Protein AF-A0A820TCE6-F1 (afdb_monomer)

Foldseek 3Di:
DVVVPPPPPPPCVLVVLLVVLLCLCLDDDVVCNLVSLLVNLVSDQADEPVSLVSLVVQLVVCVVVVPCVSSNLSSLNSCVSHVVRYDPPDPVVVVVVVVVVVVVVVVDPSNDDD

Nearest PDB structures (foldseek):
  7pgu-assembly1_N  TM=9.407E-01  e=6.232E-08  Homo sapiens
  7pgq-assembly1_N  TM=9.381E-01  e=1.320E-07  Homo sapiens
  7r04-assembly1_B  TM=9.410E-01  e=4.068E-07  Homo sapiens
  7mp5-assembly1_B  TM=9.292E-01  e=1.473E-06  Homo sapiens
  7mp6-assembly1_A  TM=9.292E-01  e=1.473E-06  Homo sapiens

Structure (mmCIF, N/CA/C/O backbone):
data_AF-A0A820TCE6-F1
#
_entry.id   AF-A0A820TCE6-F1
#
loop_
_atom_site.group_PDB
_atom_site.id
_atom_site.type_symbol
_atom_site.label_atom_id
_atom_site.label_alt_id
_atom_site.label_comp_id
_atom_site.label_asym_id
_atom_site.label_entity_id
_atom_site.label_seq_id
_atom_site.pdbx_PDB_ins_code
_atom_site.Cartn_x
_atom_site.Cartn_y
_atom_site.Cartn_z
_atom_site.occupancy
_atom_site.B_iso_or_equiv
_atom_site.auth_seq_id
_atom_site.auth_comp_id
_atom_site.auth_asym_id
_atom_site.auth_atom_id
_atom_site.pdbx_PDB_model_num
ATOM 1 N N . MET A 1 1 ? 13.079 8.660 -15.365 1.00 52.25 1 MET A N 1
ATOM 2 C CA . MET A 1 1 ? 14.132 7.976 -14.588 1.00 52.25 1 MET A CA 1
ATOM 3 C C . MET A 1 1 ? 14.619 6.743 -15.344 1.00 52.25 1 MET A C 1
ATOM 5 O O . MET A 1 1 ? 15.782 6.735 -15.698 1.00 52.25 1 MET A O 1
ATOM 9 N N . GLU A 1 2 ? 13.740 5.807 -15.740 1.00 54.62 2 GLU A N 1
ATOM 10 C CA . GLU A 1 2 ? 14.101 4.674 -16.632 1.00 54.62 2 GLU A CA 1
ATOM 11 C C . GLU A 1 2 ? 14.694 5.125 -17.986 1.00 54.62 2 GLU A C 1
ATOM 13 O O . GLU A 1 2 ? 15.703 4.592 -18.425 1.00 54.62 2 GLU A O 1
ATOM 18 N N . ALA A 1 3 ? 14.158 6.187 -18.603 1.00 58.97 3 ALA A N 1
ATOM 19 C CA . ALA A 1 3 ? 14.658 6.701 -19.887 1.00 58.97 3 ALA A CA 1
ATOM 20 C C . ALA A 1 3 ? 16.101 7.255 -19.859 1.00 58.97 3 ALA A C 1
ATOM 22 O O . ALA A 1 3 ? 16.688 7.458 -20.915 1.00 58.97 3 ALA A O 1
ATOM 23 N N . CYS A 1 4 ? 16.671 7.512 -18.676 1.00 61.03 4 CYS A N 1
ATOM 24 C CA . CYS A 1 4 ? 18.017 8.077 -18.531 1.00 61.03 4 CYS A CA 1
ATOM 25 C C . CYS A 1 4 ? 19.102 7.002 -18.355 1.00 61.03 4 CYS A C 1
ATOM 27 O O . CYS A 1 4 ? 20.248 7.354 -18.101 1.00 61.03 4 CYS A O 1
ATOM 29 N N . MET A 1 5 ? 18.741 5.713 -18.387 1.00 66.69 5 MET A N 1
ATOM 30 C CA . MET A 1 5 ? 19.611 4.625 -17.910 1.00 66.69 5 MET A CA 1
ATOM 31 C C . MET A 1 5 ? 19.753 3.472 -18.911 1.00 66.69 5 MET A C 1
ATOM 33 O O . MET A 1 5 ? 20.354 2.456 -18.582 1.00 66.69 5 MET A O 1
ATOM 37 N N . ASN A 1 6 ? 19.268 3.653 -20.146 1.00 63.09 6 ASN A N 1
ATOM 38 C CA . ASN A 1 6 ? 19.427 2.685 -21.241 1.00 63.09 6 ASN A CA 1
ATOM 39 C C . ASN A 1 6 ? 20.899 2.443 -21.628 1.00 63.09 6 ASN A C 1
ATOM 41 O O . ASN A 1 6 ? 21.201 1.442 -22.269 1.00 63.09 6 ASN A O 1
ATOM 45 N N . ASP A 1 7 ? 21.801 3.343 -21.230 1.00 72.00 7 ASP A N 1
ATOM 46 C CA . ASP A 1 7 ? 23.226 3.292 -21.570 1.00 72.00 7 ASP A CA 1
ATOM 47 C C . ASP A 1 7 ? 24.060 2.452 -20.582 1.00 72.00 7 ASP A C 1
ATOM 49 O O . ASP A 1 7 ? 25.264 2.285 -20.776 1.00 72.00 7 ASP A O 1
ATOM 53 N N . ILE A 1 8 ? 23.447 1.927 -19.512 1.00 74.94 8 ILE A N 1
ATOM 54 C CA . ILE A 1 8 ? 24.126 1.105 -18.502 1.00 74.94 8 ILE A CA 1
ATOM 55 C C . ILE A 1 8 ? 23.774 -0.372 -18.754 1.00 74.94 8 ILE A C 1
ATOM 57 O O . ILE A 1 8 ? 22.621 -0.752 -18.542 1.00 74.94 8 ILE A O 1
ATOM 61 N N . PRO A 1 9 ? 24.725 -1.223 -19.184 1.00 76.75 9 PRO A N 1
ATOM 62 C CA . PRO A 1 9 ? 24.477 -2.659 -19.299 1.00 76.75 9 PRO A CA 1
ATOM 63 C C . PRO A 1 9 ? 24.171 -3.265 -17.916 1.00 76.75 9 PRO A C 1
ATOM 65 O O . PRO A 1 9 ? 24.758 -2.851 -16.918 1.00 76.75 9 PRO A O 1
ATOM 68 N N . ASP A 1 10 ? 23.240 -4.225 -17.860 1.00 76.19 10 ASP A N 1
ATOM 69 C CA . ASP A 1 10 ? 22.828 -4.951 -16.641 1.00 76.19 10 ASP A CA 1
ATOM 70 C C . ASP A 1 10 ? 22.299 -4.055 -15.491 1.00 76.19 10 ASP A C 1
ATOM 72 O O . ASP A 1 10 ? 22.578 -4.257 -14.306 1.00 76.19 10 ASP A O 1
ATOM 76 N N . CYS A 1 11 ? 21.522 -3.023 -15.837 1.00 79.06 11 CYS A N 1
ATOM 77 C CA . CYS A 1 11 ? 21.005 -2.016 -14.906 1.00 79.06 11 CYS A CA 1
ATOM 78 C C . CYS A 1 11 ? 19.858 -2.535 -13.999 1.00 79.06 11 CYS A C 1
ATOM 80 O O . CYS A 1 11 ? 18.688 -2.229 -14.213 1.00 79.06 11 CYS A O 1
ATOM 82 N N . GLU A 1 12 ? 20.189 -3.267 -12.931 1.00 85.38 12 GLU A N 1
ATOM 83 C CA . GLU A 1 12 ? 19.214 -3.889 -12.001 1.00 85.38 12 GLU A CA 1
ATOM 84 C C . GLU A 1 12 ? 18.826 -3.020 -10.781 1.00 85.38 12 GLU A C 1
ATOM 86 O O . GLU A 1 12 ? 18.088 -3.455 -9.892 1.00 85.38 12 GLU A O 1
ATOM 91 N N . TRP A 1 13 ? 19.315 -1.778 -10.695 1.00 86.31 13 TRP A N 1
ATOM 92 C CA . TRP A 1 13 ? 19.128 -0.917 -9.513 1.00 86.31 13 TRP A CA 1
ATOM 93 C C . TRP A 1 13 ? 17.651 -0.695 -9.152 1.00 86.31 13 TRP A C 1
ATOM 95 O O . TRP A 1 13 ? 17.325 -0.601 -7.971 1.00 86.31 13 TRP A O 1
ATOM 105 N N . LEU A 1 14 ? 16.751 -0.613 -10.143 1.00 86.44 14 LEU A N 1
ATOM 106 C CA . LEU A 1 14 ? 15.328 -0.382 -9.895 1.00 86.44 14 LEU A CA 1
ATOM 107 C C . LEU A 1 14 ? 14.695 -1.600 -9.223 1.00 86.44 14 LEU A C 1
ATOM 109 O O . LEU A 1 14 ? 13.949 -1.437 -8.260 1.00 86.44 14 LEU A O 1
ATOM 113 N N . ALA A 1 15 ? 15.031 -2.806 -9.687 1.00 88.81 15 ALA A N 1
ATOM 114 C CA . ALA A 1 15 ? 14.573 -4.051 -9.080 1.00 88.81 15 ALA A CA 1
ATOM 115 C C . ALA A 1 15 ? 15.113 -4.189 -7.648 1.00 88.81 15 ALA A C 1
ATOM 117 O O . ALA A 1 15 ? 14.362 -4.495 -6.719 1.00 88.81 15 ALA A O 1
ATOM 118 N N . GLN A 1 16 ? 16.395 -3.870 -7.438 1.00 92.31 16 GLN A N 1
ATOM 119 C CA . GLN A 1 16 ? 16.999 -3.843 -6.102 1.00 92.31 16 GLN A CA 1
ATOM 120 C C . GLN A 1 16 ? 16.321 -2.818 -5.185 1.00 92.31 16 GLN A C 1
ATOM 122 O O . GLN A 1 16 ? 16.046 -3.109 -4.019 1.00 92.31 16 GLN A 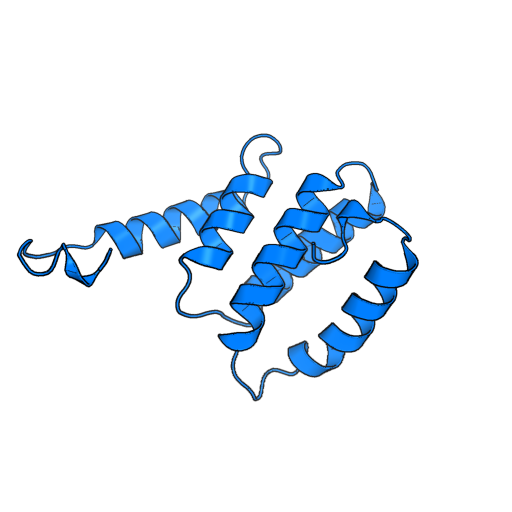O 1
ATOM 127 N N . TRP A 1 17 ? 16.019 -1.626 -5.700 1.00 93.06 17 TRP A N 1
ATOM 128 C CA . TRP A 1 17 ? 15.355 -0.580 -4.934 1.00 93.06 17 TRP A CA 1
ATOM 129 C C . TRP A 1 17 ? 13.908 -0.943 -4.595 1.00 93.06 17 TRP A C 1
ATOM 131 O O . TRP A 1 17 ? 13.487 -0.734 -3.458 1.00 93.06 17 TRP A O 1
ATOM 141 N N . GLN A 1 18 ? 13.172 -1.545 -5.533 1.00 93.69 18 GLN A N 1
ATOM 142 C CA . GLN A 1 18 ? 11.830 -2.085 -5.300 1.00 93.69 18 GLN A CA 1
ATOM 143 C C . GLN A 1 18 ? 11.835 -3.135 -4.187 1.00 93.69 18 GLN A C 1
ATOM 145 O O . GLN A 1 18 ? 11.035 -3.036 -3.254 1.00 93.69 18 GLN A O 1
ATOM 150 N N . GLU A 1 19 ? 12.760 -4.096 -4.235 1.00 94.56 19 GLU A N 1
ATOM 151 C CA . GLU A 1 19 ? 12.879 -5.136 -3.209 1.00 94.56 19 GLU A CA 1
ATOM 152 C C . GLU A 1 19 ? 13.251 -4.547 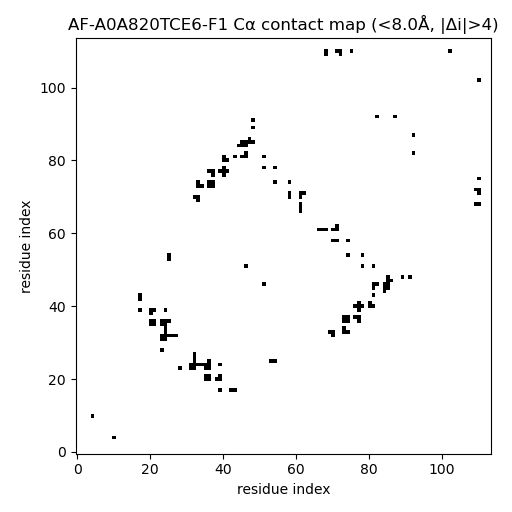-1.840 1.00 94.56 19 GLU A C 1
ATOM 154 O O . GLU A 1 19 ? 12.652 -4.904 -0.823 1.00 94.56 19 GLU A O 1
ATOM 159 N N . LEU A 1 20 ? 14.188 -3.595 -1.789 1.00 95.56 20 LEU A N 1
ATOM 160 C CA . LEU A 1 20 ? 14.541 -2.901 -0.548 1.00 95.56 20 LEU A CA 1
ATOM 161 C C . LEU A 1 20 ? 13.356 -2.110 0.018 1.00 95.56 20 LEU A C 1
ATOM 163 O O . LEU A 1 20 ? 13.044 -2.245 1.203 1.00 95.56 20 LEU A O 1
ATOM 167 N N . ALA A 1 21 ? 12.667 -1.322 -0.811 1.00 96.62 21 ALA A N 1
ATOM 168 C CA . ALA A 1 21 ? 11.498 -0.549 -0.396 1.00 96.62 21 ALA A CA 1
ATOM 169 C C . ALA A 1 21 ? 10.396 -1.465 0.150 1.00 96.62 21 ALA A C 1
ATOM 171 O O . ALA A 1 21 ? 9.852 -1.201 1.222 1.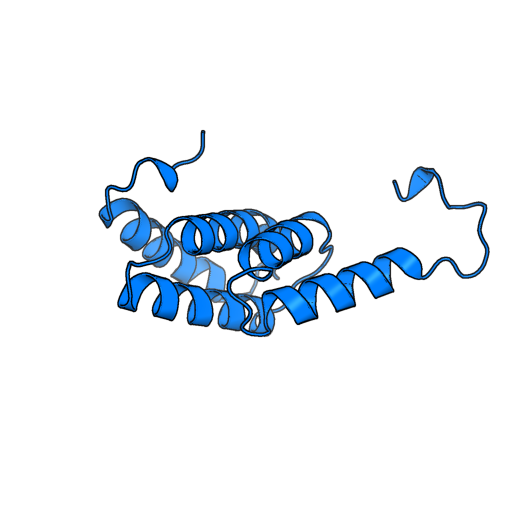00 96.62 21 ALA A O 1
ATOM 172 N N . LYS A 1 22 ? 10.132 -2.587 -0.529 1.00 96.38 22 LYS A N 1
ATOM 173 C CA . LYS A 1 22 ? 9.176 -3.608 -0.089 1.00 96.38 22 LYS A CA 1
ATOM 174 C C . LYS A 1 22 ? 9.555 -4.210 1.265 1.00 96.38 22 LYS A C 1
ATOM 176 O O . LYS A 1 22 ? 8.705 -4.309 2.151 1.00 96.38 22 LYS A O 1
ATOM 181 N N . ARG A 1 23 ? 10.827 -4.574 1.462 1.00 95.94 23 ARG A N 1
ATOM 182 C CA . ARG A 1 23 ? 11.319 -5.101 2.748 1.00 95.94 23 ARG A CA 1
ATOM 183 C C . ARG A 1 23 ? 11.109 -4.109 3.885 1.00 95.94 23 ARG A C 1
ATOM 185 O O . ARG A 1 23 ? 10.539 -4.484 4.905 1.00 95.94 23 ARG A O 1
ATOM 192 N N . PHE A 1 24 ? 11.504 -2.850 3.703 1.00 96.69 24 PHE A N 1
ATOM 193 C CA . PHE A 1 24 ? 11.319 -1.821 4.731 1.00 96.69 24 PHE A CA 1
ATOM 194 C C . PHE A 1 24 ? 9.850 -1.439 4.949 1.00 96.69 24 PHE A C 1
ATOM 196 O O . PHE A 1 24 ? 9.487 -1.058 6.058 1.00 96.69 24 PHE A O 1
ATOM 203 N N . ALA A 1 25 ? 8.995 -1.562 3.932 1.00 97.12 25 ALA A N 1
ATOM 204 C CA . ALA A 1 25 ? 7.562 -1.322 4.068 1.00 97.12 25 ALA A CA 1
ATOM 205 C C . ALA A 1 25 ? 6.875 -2.398 4.930 1.00 97.12 25 ALA A C 1
ATOM 207 O O . ALA A 1 25 ? 5.972 -2.095 5.713 1.00 97.12 25 ALA A O 1
ATOM 208 N N . PHE A 1 26 ? 7.293 -3.661 4.801 1.00 95.81 26 PHE A N 1
ATOM 209 C CA . PHE A 1 26 ? 6.638 -4.796 5.468 1.00 95.81 26 PHE A CA 1
ATOM 210 C C . PHE A 1 26 ? 7.340 -5.276 6.739 1.00 95.81 26 PHE A C 1
ATOM 212 O O . PHE A 1 26 ? 6.759 -6.049 7.503 1.00 95.81 26 PHE A O 1
ATOM 219 N N . GLN A 1 27 ? 8.555 -4.802 7.001 1.00 93.50 27 GLN A N 1
ATOM 220 C CA . GLN A 1 27 ? 9.229 -4.989 8.275 1.00 93.50 27 GLN A CA 1
ATOM 221 C C . GLN A 1 27 ? 8.857 -3.857 9.234 1.00 93.50 27 GLN A C 1
ATOM 223 O O . GLN A 1 27 ? 8.958 -2.680 8.897 1.00 93.50 27 GLN A O 1
ATOM 228 N N . PHE A 1 28 ? 8.456 -4.214 10.454 1.00 89.88 28 PHE A N 1
ATOM 229 C CA . PHE A 1 28 ? 8.147 -3.224 11.479 1.00 89.88 28 PHE A CA 1
ATOM 230 C C . PHE A 1 28 ? 9.390 -2.393 11.819 1.00 89.88 28 PHE A C 1
ATOM 232 O O . PHE A 1 28 ? 10.381 -2.914 12.335 1.00 89.88 28 PHE A O 1
ATOM 239 N N . ASN A 1 29 ? 9.320 -1.100 11.520 1.00 92.56 29 ASN A N 1
ATOM 240 C CA . ASN A 1 29 ? 10.316 -0.103 11.888 1.00 92.56 29 ASN A CA 1
ATOM 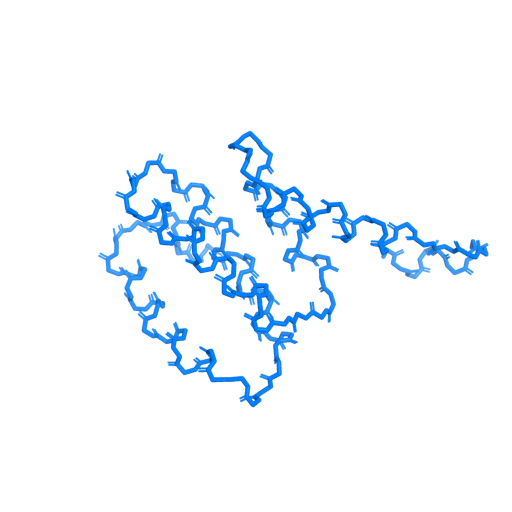241 C C . ASN A 1 29 ? 9.641 1.278 11.860 1.00 92.56 29 ASN A C 1
ATOM 243 O O . ASN A 1 29 ? 9.619 1.900 10.800 1.00 92.56 29 ASN A O 1
ATOM 247 N N . PRO A 1 30 ? 9.104 1.777 12.987 1.00 90.00 30 PRO A N 1
ATOM 248 C CA . PRO A 1 30 ? 8.318 3.016 13.019 1.00 90.00 30 PRO A CA 1
ATOM 249 C C . PRO A 1 30 ? 9.012 4.226 12.379 1.00 90.00 30 PRO A C 1
ATOM 251 O O . PRO A 1 30 ? 8.361 5.068 11.774 1.00 90.00 30 PRO A O 1
ATOM 254 N N . ALA A 1 31 ? 10.346 4.294 12.443 1.00 91.62 31 ALA A N 1
ATOM 255 C CA . ALA A 1 31 ? 11.106 5.411 11.887 1.00 91.62 31 ALA A CA 1
ATOM 256 C C . ALA A 1 31 ? 11.183 5.404 10.347 1.00 91.62 31 ALA A C 1
ATOM 258 O O . ALA A 1 31 ? 11.292 6.464 9.728 1.00 91.62 31 ALA A O 1
ATOM 259 N N . LEU A 1 32 ? 11.170 4.222 9.720 1.00 93.88 32 LEU A N 1
ATOM 260 C CA . LEU A 1 32 ? 11.378 4.068 8.272 1.00 93.88 32 LEU A CA 1
ATOM 261 C C . LEU A 1 32 ? 10.142 3.568 7.526 1.00 93.88 32 LEU A C 1
ATOM 263 O O . LEU A 1 32 ? 9.991 3.855 6.339 1.00 93.88 32 LEU A O 1
ATOM 267 N N . GLN A 1 33 ? 9.270 2.829 8.203 1.00 95.31 33 GLN A N 1
ATOM 268 C CA . GLN A 1 33 ? 8.180 2.082 7.593 1.00 95.31 33 GLN A CA 1
ATOM 269 C C . GLN A 1 33 ? 7.186 2.974 6.829 1.00 95.31 33 GLN A C 1
ATOM 271 O O . GLN A 1 33 ? 6.952 2.663 5.660 1.00 95.31 33 GLN A O 1
ATOM 276 N N . PRO A 1 34 ? 6.670 4.103 7.367 1.00 95.62 34 PRO A N 1
ATOM 277 C CA . PRO A 1 34 ? 5.760 4.971 6.609 1.00 95.62 34 PRO A CA 1
ATOM 278 C C . PRO A 1 34 ? 6.388 5.476 5.301 1.00 95.62 34 PRO A C 1
ATOM 280 O O . PRO A 1 34 ? 5.792 5.403 4.227 1.00 95.62 34 PRO A O 1
ATOM 283 N N . ARG A 1 35 ? 7.657 5.902 5.358 1.00 95.94 35 ARG A N 1
ATOM 284 C CA . ARG A 1 35 ? 8.397 6.392 4.184 1.00 95.94 35 ARG A CA 1
ATOM 285 C C . ARG A 1 35 ? 8.637 5.282 3.163 1.00 95.94 35 ARG A C 1
ATOM 287 O O . ARG A 1 35 ? 8.473 5.504 1.966 1.00 95.94 35 ARG A O 1
ATOM 294 N N . ALA A 1 36 ? 8.999 4.090 3.628 1.00 97.31 36 ALA A N 1
ATOM 295 C CA . ALA A 1 36 ? 9.207 2.934 2.767 1.00 97.31 36 ALA A CA 1
ATOM 296 C C . ALA A 1 36 ? 7.910 2.487 2.078 1.00 97.31 36 ALA A C 1
ATOM 298 O O . ALA A 1 36 ? 7.943 2.161 0.894 1.00 97.31 36 ALA A O 1
ATOM 299 N N . ILE A 1 37 ? 6.772 2.538 2.778 1.00 97.75 37 ILE A N 1
ATOM 300 C CA . ILE A 1 37 ? 5.441 2.255 2.224 1.00 97.75 37 ILE A CA 1
ATOM 301 C C . ILE A 1 37 ? 5.105 3.224 1.080 1.00 97.75 37 ILE A C 1
ATOM 303 O O . ILE A 1 37 ? 4.689 2.776 0.007 1.00 97.75 37 ILE A O 1
ATOM 307 N N . ILE A 1 38 ? 5.335 4.530 1.268 1.00 97.06 38 ILE A N 1
ATOM 308 C CA . ILE A 1 38 ? 5.116 5.543 0.221 1.00 97.06 38 ILE A CA 1
ATOM 309 C C . ILE A 1 38 ? 6.002 5.256 -0.994 1.00 97.06 38 ILE A C 1
ATOM 311 O O . ILE A 1 38 ? 5.506 5.196 -2.121 1.00 97.06 38 ILE A O 1
ATOM 315 N N . VAL A 1 39 ? 7.306 5.047 -0.775 1.00 97.06 39 VAL A N 1
ATOM 316 C CA . VAL A 1 39 ? 8.257 4.750 -1.858 1.00 97.06 39 VAL A CA 1
ATOM 317 C C . VAL A 1 39 ? 7.828 3.496 -2.608 1.00 97.06 39 VAL A C 1
ATOM 319 O O . VAL A 1 39 ? 7.696 3.550 -3.828 1.00 97.06 39 VAL A O 1
ATOM 322 N N . TYR A 1 40 ? 7.538 2.407 -1.890 1.00 97.56 40 TYR A N 1
ATOM 323 C CA . TYR A 1 40 ? 7.073 1.147 -2.464 1.00 97.56 40 TYR A CA 1
ATOM 324 C C . TYR A 1 40 ? 5.840 1.350 -3.354 1.00 97.56 40 TYR A C 1
ATOM 326 O O . TYR A 1 40 ? 5.846 0.906 -4.501 1.00 97.56 40 TYR A O 1
ATOM 334 N N . GLY A 1 41 ? 4.827 2.087 -2.889 1.00 97.00 41 GLY A N 1
ATOM 335 C CA . GLY A 1 41 ? 3.636 2.395 -3.688 1.00 97.00 41 GLY A CA 1
ATOM 336 C C . GLY A 1 41 ? 3.936 3.216 -4.947 1.00 97.00 41 GLY A C 1
ATOM 337 O O . GLY A 1 41 ? 3.298 3.021 -5.977 1.00 97.00 41 GLY A O 1
ATOM 338 N N . CYS A 1 42 ? 4.916 4.121 -4.894 1.00 96.00 42 CYS A N 1
ATOM 339 C CA . CYS A 1 42 ? 5.308 4.965 -6.027 1.00 96.00 42 CYS A CA 1
ATOM 340 C C . CYS A 1 42 ? 6.121 4.232 -7.101 1.00 96.00 42 CYS A C 1
ATOM 342 O O . CYS A 1 42 ? 5.970 4.544 -8.282 1.00 96.00 42 CYS A O 1
ATOM 344 N N . ILE A 1 43 ? 7.008 3.315 -6.705 1.00 94.88 43 ILE A N 1
ATOM 345 C CA . ILE A 1 43 ? 7.951 2.668 -7.634 1.00 94.88 43 ILE A CA 1
ATOM 346 C C . ILE A 1 43 ? 7.500 1.282 -8.092 1.00 94.88 43 ILE A C 1
ATOM 348 O O . ILE A 1 43 ? 8.065 0.754 -9.051 1.00 94.88 43 ILE A O 1
ATOM 352 N N . SER A 1 44 ? 6.502 0.685 -7.435 1.00 95.38 44 SER A N 1
ATOM 353 C CA . SER A 1 44 ? 5.951 -0.611 -7.836 1.00 95.38 44 SER A CA 1
ATOM 354 C C . SER A 1 44 ? 5.304 -0.542 -9.216 1.00 95.38 44 SER A C 1
ATOM 356 O O . SER A 1 44 ? 4.599 0.408 -9.550 1.00 95.38 44 SER A O 1
ATOM 358 N N . LYS A 1 45 ? 5.537 -1.580 -10.021 1.00 93.38 45 LYS A N 1
ATOM 359 C CA . LYS A 1 45 ? 4.938 -1.748 -11.358 1.00 93.38 45 LYS A CA 1
ATOM 360 C C . LYS A 1 45 ? 3.932 -2.893 -11.416 1.00 93.38 45 LYS A C 1
ATOM 362 O O . LYS A 1 45 ? 3.125 -2.962 -12.334 1.00 93.38 45 LYS A O 1
ATOM 367 N N . THR A 1 46 ? 3.987 -3.789 -10.439 1.00 94.50 46 THR A N 1
ATOM 368 C CA . THR A 1 46 ? 3.077 -4.920 -10.284 1.00 94.50 46 THR A CA 1
ATOM 369 C C . THR A 1 46 ? 2.720 -5.065 -8.812 1.00 94.50 46 THR A C 1
ATOM 371 O O . THR A 1 46 ? 3.381 -4.504 -7.933 1.00 94.50 46 THR A O 1
ATOM 374 N N . THR A 1 47 ? 1.639 -5.783 -8.535 1.00 96.44 47 THR A N 1
ATOM 375 C CA . THR A 1 47 ? 1.246 -6.098 -7.168 1.00 96.44 47 THR A CA 1
ATOM 376 C C . THR A 1 47 ? 0.423 -7.378 -7.137 1.00 96.44 47 THR A C 1
ATOM 378 O O . THR A 1 47 ? -0.224 -7.757 -8.115 1.00 96.44 47 THR A O 1
ATOM 381 N N . SER A 1 48 ? 0.446 -8.044 -5.992 1.00 96.94 48 SER A N 1
ATOM 382 C CA . SER A 1 48 ? -0.286 -9.270 -5.708 1.00 96.94 48 SER A CA 1
ATOM 383 C C . SER A 1 48 ? -1.287 -9.078 -4.571 1.00 96.94 48 SER A C 1
ATOM 385 O O . SER A 1 48 ? -1.109 -8.250 -3.674 1.00 96.94 48 SER A O 1
ATOM 387 N N . ASP A 1 49 ? -2.306 -9.938 -4.535 1.00 97.62 49 ASP A N 1
ATOM 388 C CA . ASP A 1 49 ? -3.247 -10.024 -3.414 1.00 97.62 49 ASP A CA 1
ATOM 389 C C . ASP A 1 49 ? -2.537 -10.179 -2.057 1.00 97.62 49 ASP A C 1
ATOM 391 O O . 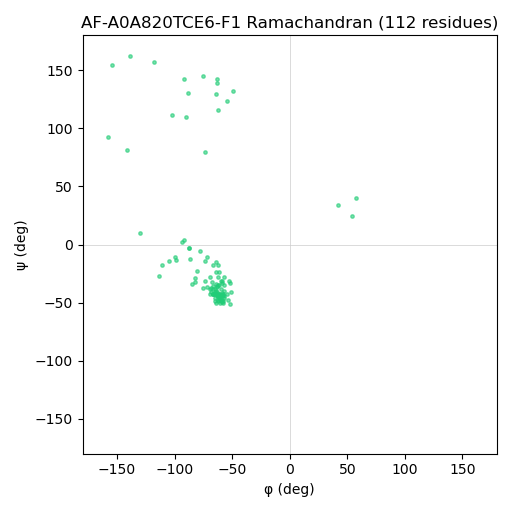ASP A 1 49 ? -3.038 -9.719 -1.031 1.00 97.62 49 ASP A O 1
ATOM 395 N N . GLY A 1 50 ? -1.385 -10.859 -2.033 1.00 97.56 50 GLY A N 1
ATOM 396 C CA . GLY A 1 50 ? -0.595 -11.071 -0.823 1.00 97.56 50 GLY A CA 1
ATOM 397 C C . GLY A 1 50 ? -0.045 -9.767 -0.251 1.00 97.56 50 GLY A C 1
ATOM 398 O O . GLY A 1 50 ? -0.182 -9.524 0.946 1.00 97.56 50 GLY A O 1
ATOM 399 N N . GLU A 1 51 ? 0.514 -8.910 -1.103 1.00 97.19 51 GLU A N 1
ATOM 400 C CA . GLU A 1 51 ? 1.082 -7.615 -0.703 1.00 97.19 51 GLU A CA 1
ATOM 401 C C . GLU A 1 51 ? -0.005 -6.662 -0.207 1.00 97.19 51 GLU A C 1
ATOM 403 O O . GLU A 1 51 ? 0.148 -6.057 0.856 1.00 97.19 51 GLU A O 1
ATOM 408 N N . ILE A 1 52 ? -1.151 -6.612 -0.897 1.00 97.75 52 ILE A N 1
ATOM 409 C CA . ILE A 1 52 ? -2.293 -5.814 -0.438 1.00 97.75 52 ILE A CA 1
ATOM 410 C C . ILE A 1 52 ? -2.792 -6.308 0.924 1.00 97.75 52 ILE A C 1
ATOM 412 O O . ILE A 1 52 ? -3.016 -5.508 1.829 1.00 97.75 52 ILE A O 1
ATOM 416 N N . LYS A 1 53 ? -2.904 -7.627 1.130 1.00 97.31 53 LYS A N 1
ATOM 417 C CA . LYS A 1 53 ? -3.298 -8.188 2.435 1.00 97.31 53 LYS A CA 1
ATOM 418 C C . LYS A 1 53 ? -2.307 -7.845 3.546 1.00 97.31 53 LYS A C 1
ATOM 420 O O . LYS A 1 53 ? -2.735 -7.660 4.683 1.00 97.31 53 LYS A O 1
ATOM 425 N N . VAL A 1 54 ? -1.007 -7.775 3.254 1.00 97.50 54 VAL A N 1
ATOM 426 C CA . VAL A 1 54 ? -0.005 -7.339 4.239 1.00 97.50 54 VAL A CA 1
ATOM 427 C C . VAL A 1 54 ? -0.233 -5.876 4.617 1.00 97.50 54 VAL A C 1
ATOM 429 O O . VAL A 1 54 ? -0.343 -5.594 5.808 1.00 97.50 54 VAL A O 1
ATOM 432 N N . LEU A 1 55 ? -0.404 -4.978 3.642 1.00 97.38 55 LEU A N 1
ATOM 433 C CA . LEU A 1 55 ? -0.721 -3.567 3.902 1.00 97.38 55 LEU A CA 1
ATOM 434 C C . LEU A 1 55 ? -2.002 -3.404 4.727 1.00 97.38 55 LEU A C 1
ATOM 436 O O . LEU A 1 55 ? -2.004 -2.673 5.713 1.00 97.38 55 LEU A O 1
ATOM 440 N N . LEU A 1 56 ? -3.063 -4.143 4.392 1.00 96.81 56 LEU A N 1
ATOM 441 C CA . LEU A 1 56 ? -4.319 -4.115 5.146 1.00 96.81 56 LEU A CA 1
ATOM 442 C C . LEU A 1 56 ? -4.152 -4.606 6.592 1.00 96.81 56 LEU A C 1
ATOM 444 O O . LEU A 1 56 ? -4.772 -4.056 7.496 1.00 96.81 56 LEU A O 1
ATOM 448 N N . ARG A 1 57 ? -3.295 -5.601 6.851 1.00 95.69 57 ARG A N 1
ATOM 449 C CA . ARG A 1 57 ? -2.987 -6.029 8.230 1.00 95.69 57 ARG A CA 1
ATOM 450 C C . ARG A 1 57 ? -2.232 -4.958 9.012 1.00 95.69 57 ARG A C 1
ATOM 452 O O . ARG A 1 57 ? -2.487 -4.805 10.203 1.00 95.69 57 ARG A O 1
ATOM 459 N N . ILE A 1 58 ? -1.303 -4.247 8.369 1.00 95.25 58 ILE A N 1
ATOM 460 C CA . ILE A 1 58 ? -0.593 -3.125 9.001 1.00 95.25 58 ILE A CA 1
ATOM 461 C C . ILE A 1 58 ? -1.593 -2.000 9.302 1.00 95.25 58 ILE A C 1
ATOM 463 O O . ILE A 1 58 ? -1.588 -1.480 10.414 1.00 95.25 58 ILE A O 1
ATOM 467 N N . LEU A 1 59 ? -2.504 -1.701 8.368 1.00 95.00 59 LEU A N 1
ATOM 468 C CA . LEU A 1 59 ? -3.562 -0.705 8.546 1.00 95.00 59 LEU A CA 1
ATOM 469 C C . LEU A 1 59 ? -4.459 -1.034 9.742 1.00 95.00 59 LEU A C 1
ATOM 471 O O . LEU A 1 59 ? -4.685 -0.168 10.576 1.00 95.00 59 LEU A O 1
ATOM 475 N N . VAL A 1 60 ? -4.929 -2.280 9.860 1.00 93.81 60 VAL A N 1
ATOM 476 C CA . VAL A 1 60 ? -5.753 -2.706 11.005 1.00 93.81 60 VAL A CA 1
ATOM 477 C C . VAL A 1 60 ? -5.019 -2.465 12.324 1.00 93.81 60 VAL A C 1
ATOM 479 O O . VAL A 1 60 ? -5.594 -1.865 13.223 1.00 93.81 60 VAL A O 1
ATOM 482 N N . LYS A 1 61 ? -3.736 -2.835 12.422 1.00 92.44 61 LYS A N 1
ATOM 483 C CA . LYS A 1 61 ? -2.940 -2.584 13.636 1.00 92.44 61 LYS A CA 1
ATOM 484 C C . LYS A 1 61 ? -2.770 -1.094 13.940 1.00 92.44 61 LYS A C 1
ATOM 486 O O . LYS A 1 61 ? -2.840 -0.704 15.100 1.00 92.44 61 LYS A O 1
ATOM 491 N N . ALA A 1 62 ? -2.544 -0.272 12.915 1.00 92.00 62 ALA A N 1
ATOM 492 C CA . ALA A 1 62 ? -2.417 1.176 13.076 1.00 92.00 62 ALA A CA 1
ATOM 493 C C . ALA A 1 62 ? -3.744 1.819 13.522 1.00 92.00 62 ALA A C 1
ATOM 495 O O . ALA A 1 62 ? -3.745 2.745 14.330 1.00 92.00 62 ALA A O 1
ATOM 496 N N . LEU A 1 63 ? -4.876 1.296 13.041 1.00 91.25 63 LEU A N 1
ATOM 497 C CA . LEU A 1 63 ? -6.215 1.720 13.454 1.00 91.25 63 LEU A CA 1
ATOM 498 C C . LEU A 1 63 ? -6.569 1.259 14.874 1.00 91.25 63 LEU A C 1
ATOM 500 O O . LEU A 1 63 ? -7.210 2.012 15.597 1.00 91.25 63 LEU A O 1
ATOM 504 N N . GLU A 1 64 ? -6.141 0.061 15.287 1.00 89.50 64 GLU A N 1
ATOM 505 C CA . GLU A 1 64 ? -6.343 -0.456 16.650 1.00 89.50 64 GLU A CA 1
ATOM 506 C C . GLU A 1 64 ? -5.638 0.403 17.703 1.00 89.50 64 GLU A C 1
ATOM 508 O O . GLU A 1 64 ? -6.213 0.676 18.757 1.00 89.50 64 GLU A O 1
ATOM 513 N N . SER A 1 65 ? -4.400 0.834 17.434 1.00 83.88 65 SER A N 1
A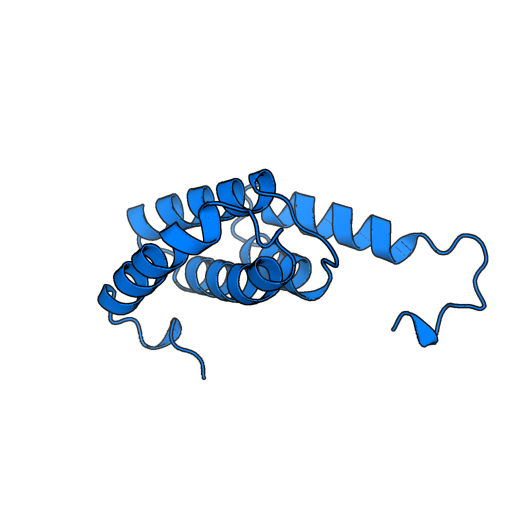TOM 514 C CA . SER A 1 65 ? -3.675 1.723 18.347 1.00 83.88 65 SER A CA 1
ATOM 515 C C . SER A 1 65 ? -4.085 3.187 18.201 1.00 83.88 65 SER A C 1
ATOM 517 O O . SER A 1 65 ? -3.866 3.965 19.128 1.00 83.88 65 SER A O 1
ATOM 519 N N . PHE A 1 66 ? -4.628 3.558 17.034 1.00 83.12 66 PHE A N 1
ATOM 520 C CA . PHE A 1 66 ? -4.967 4.922 16.614 1.00 83.12 66 PHE A CA 1
ATOM 521 C C . PHE A 1 66 ? -3.892 5.958 16.989 1.00 83.12 66 PHE A C 1
ATOM 523 O O . PHE A 1 66 ? -4.178 7.098 17.349 1.00 83.12 66 PHE A O 1
ATOM 530 N N . SER A 1 67 ? -2.631 5.528 16.957 1.00 79.69 67 SER A N 1
ATOM 531 C CA . SER A 1 67 ? -1.502 6.266 17.529 1.00 79.69 67 SER A CA 1
ATOM 532 C C . SER A 1 67 ? -0.627 6.936 16.475 1.00 79.69 67 SER A C 1
ATOM 534 O O . SER A 1 67 ? 0.220 7.750 16.822 1.00 79.69 67 SER A O 1
ATOM 536 N N . ASP A 1 68 ? -0.787 6.550 15.208 1.00 86.00 68 ASP A N 1
ATOM 537 C CA . ASP A 1 68 ? 0.122 6.903 14.119 1.00 86.00 68 ASP A CA 1
ATOM 538 C C . ASP A 1 68 ? -0.676 7.198 12.837 1.00 86.00 68 ASP A C 1
ATOM 540 O O . ASP A 1 68 ? -0.884 6.334 11.981 1.00 86.00 68 ASP A O 1
ATOM 544 N N . ILE A 1 69 ? -1.200 8.426 12.757 1.00 89.81 69 ILE A N 1
ATOM 545 C CA . ILE A 1 69 ? -1.983 8.911 11.608 1.00 89.81 69 ILE A CA 1
ATOM 546 C C . ILE A 1 69 ? -1.107 8.967 10.349 1.00 89.81 69 ILE A C 1
ATOM 548 O O . ILE A 1 69 ? -1.591 8.636 9.269 1.00 89.81 69 ILE A O 1
ATOM 552 N N . ASP A 1 70 ? 0.185 9.277 10.490 1.00 91.44 70 ASP A N 1
ATOM 553 C CA . ASP A 1 70 ? 1.144 9.317 9.380 1.00 91.44 70 ASP A CA 1
ATOM 554 C C . ASP A 1 70 ? 1.333 7.930 8.745 1.00 91.44 70 ASP A C 1
ATOM 556 O O . ASP A 1 70 ? 1.399 7.797 7.519 1.00 91.44 70 ASP A O 1
ATOM 560 N N . LEU A 1 71 ? 1.388 6.867 9.557 1.00 93.94 71 LEU A N 1
ATOM 561 C CA . LEU A 1 71 ? 1.426 5.494 9.053 1.00 93.94 71 LEU A CA 1
ATOM 562 C C . LEU A 1 71 ? 0.131 5.124 8.315 1.00 93.94 71 LEU A C 1
ATOM 564 O O . LEU A 1 71 ? 0.195 4.470 7.271 1.00 93.94 71 LEU A O 1
ATOM 568 N N . ILE A 1 72 ? -1.031 5.532 8.833 1.00 94.31 72 ILE A N 1
ATOM 569 C CA . ILE A 1 72 ? -2.327 5.290 8.179 1.00 94.31 72 ILE A CA 1
ATOM 570 C C . ILE A 1 72 ? -2.370 5.998 6.819 1.00 94.31 72 ILE A C 1
ATOM 572 O O . ILE A 1 72 ? -2.696 5.355 5.817 1.00 94.31 72 ILE A O 1
ATOM 576 N N . ASP A 1 73 ? -1.987 7.275 6.766 1.00 93.62 73 ASP A N 1
ATOM 577 C CA . ASP A 1 73 ? -1.935 8.061 5.531 1.00 93.62 73 ASP A CA 1
ATOM 578 C C . ASP A 1 73 ? -0.982 7.433 4.502 1.00 93.62 73 ASP A C 1
ATOM 580 O O . ASP A 1 73 ? -1.375 7.140 3.369 1.00 93.62 73 ASP A O 1
ATOM 584 N N . ALA A 1 74 ? 0.236 7.072 4.923 1.00 96.06 74 ALA A N 1
ATOM 585 C CA . ALA A 1 74 ? 1.205 6.390 4.069 1.00 96.06 74 ALA A CA 1
ATOM 586 C C . ALA A 1 74 ? 0.638 5.100 3.446 1.00 96.06 74 ALA A C 1
ATOM 588 O O . ALA A 1 74 ? 0.835 4.840 2.252 1.00 96.06 74 ALA A O 1
ATOM 589 N N . ILE A 1 75 ? -0.091 4.293 4.227 1.00 96.38 75 ILE A N 1
ATOM 590 C CA . ILE A 1 75 ? -0.728 3.065 3.732 1.00 96.38 75 ILE A CA 1
ATOM 591 C C . ILE A 1 75 ? -1.835 3.387 2.724 1.00 96.38 75 ILE A C 1
ATOM 593 O O . ILE A 1 75 ? -1.899 2.730 1.683 1.00 96.38 75 ILE A O 1
ATOM 597 N N . ILE A 1 76 ? -2.672 4.394 2.981 1.00 95.06 76 ILE A N 1
ATOM 598 C CA . ILE A 1 76 ? -3.736 4.818 2.055 1.00 95.06 76 ILE A CA 1
ATOM 599 C C . ILE A 1 76 ? -3.139 5.315 0.733 1.00 95.06 76 ILE A C 1
ATOM 601 O O . ILE A 1 76 ? -3.584 4.893 -0.342 1.00 95.06 76 ILE A O 1
ATOM 605 N N . MET A 1 77 ? -2.092 6.144 0.791 1.00 95.06 77 MET A N 1
ATOM 606 C CA . MET A 1 77 ? -1.368 6.610 -0.396 1.00 95.06 77 MET A CA 1
ATOM 607 C C . MET A 1 77 ? -0.787 5.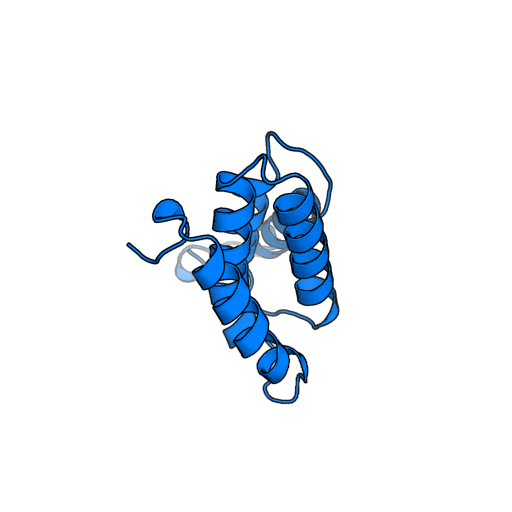439 -1.194 1.00 95.06 77 MET A C 1
ATOM 609 O O . MET A 1 77 ? -0.890 5.405 -2.423 1.00 95.06 77 MET A O 1
ATOM 613 N N . CYS A 1 78 ? -0.195 4.461 -0.507 1.00 97.44 78 CYS A N 1
ATOM 614 C CA . CYS A 1 78 ? 0.358 3.266 -1.133 1.00 97.44 78 CYS A CA 1
ATOM 615 C C . CYS A 1 78 ? -0.737 2.424 -1.803 1.00 97.44 78 CYS A C 1
ATOM 617 O O . CYS A 1 78 ? -0.641 2.123 -2.992 1.00 97.44 78 CYS A O 1
ATOM 619 N N . LEU A 1 79 ? -1.823 2.115 -1.088 1.00 97.06 79 LEU A N 1
ATOM 620 C CA . LEU A 1 79 ? -2.950 1.341 -1.617 1.00 97.06 79 LEU A CA 1
ATOM 621 C C . LEU A 1 79 ? -3.580 2.010 -2.843 1.00 97.06 79 LEU A C 1
ATOM 623 O O . LEU A 1 79 ? -3.845 1.328 -3.829 1.00 97.06 79 LEU A O 1
ATOM 627 N N . THR A 1 80 ? -3.749 3.333 -2.832 1.00 94.81 80 THR A N 1
ATOM 628 C CA . THR A 1 80 ? -4.302 4.085 -3.975 1.00 94.81 80 THR A CA 1
ATOM 629 C C . THR A 1 80 ? -3.463 3.907 -5.246 1.00 94.81 80 THR A C 1
ATOM 631 O O . THR A 1 80 ? -4.008 3.892 -6.349 1.00 94.81 80 THR A O 1
ATOM 634 N N . ARG A 1 81 ? -2.144 3.718 -5.110 1.00 96.44 81 ARG A N 1
ATOM 635 C CA . ARG A 1 81 ? -1.231 3.470 -6.240 1.00 96.44 81 ARG A CA 1
ATOM 636 C C . ARG A 1 81 ? -1.159 2.003 -6.647 1.00 96.44 81 ARG A C 1
ATOM 638 O O . ARG A 1 81 ? -1.015 1.716 -7.831 1.00 96.44 81 ARG A O 1
ATOM 645 N N . LEU A 1 82 ? -1.264 1.081 -5.690 1.00 97.38 82 LEU A N 1
ATOM 646 C CA . LEU A 1 82 ? -1.149 -0.355 -5.953 1.00 97.38 82 LEU A CA 1
ATOM 647 C C . LEU A 1 82 ? -2.447 -0.991 -6.455 1.00 97.38 82 LEU A C 1
ATOM 649 O O . LEU A 1 82 ? -2.388 -1.933 -7.240 1.00 97.38 82 LEU A O 1
ATOM 653 N N . LEU A 1 83 ? -3.615 -0.499 -6.032 1.00 96.44 83 LEU A N 1
ATOM 654 C CA . LEU A 1 83 ? -4.903 -1.055 -6.456 1.00 96.44 83 LEU A CA 1
ATOM 655 C C . LEU A 1 83 ? -5.096 -1.034 -7.984 1.00 96.44 83 LEU A C 1
ATOM 657 O O . LEU A 1 83 ? -5.510 -2.061 -8.513 1.00 96.44 83 LEU A O 1
ATOM 661 N N . PRO A 1 84 ? -4.739 0.033 -8.727 1.00 96.69 84 PRO A N 1
ATOM 662 C CA . PRO A 1 84 ? -4.764 0.011 -10.192 1.00 96.69 84 PRO A CA 1
ATOM 663 C C . PRO A 1 84 ? -3.834 -1.030 -10.838 1.00 96.69 84 PRO A C 1
ATOM 665 O O . PRO A 1 84 ? -4.070 -1.424 -11.977 1.00 96.69 84 PRO A O 1
ATOM 668 N N . LEU A 1 85 ? -2.779 -1.466 -10.137 1.00 96.94 85 LEU A N 1
ATOM 669 C CA . LEU A 1 85 ? -1.831 -2.489 -10.605 1.00 96.94 85 LEU A CA 1
ATOM 670 C C . LEU A 1 85 ? -2.293 -3.917 -10.278 1.00 96.94 85 LEU A C 1
ATOM 672 O O . LEU A 1 85 ? -1.704 -4.886 -10.757 1.00 96.94 85 LEU A O 1
ATOM 676 N N . LEU A 1 86 ? -3.307 -4.058 -9.423 1.00 97.50 86 LEU A N 1
ATOM 677 C CA . LEU A 1 86 ? -3.849 -5.344 -9.015 1.00 97.50 86 LEU A CA 1
ATOM 678 C C . LEU A 1 86 ? -4.709 -5.936 -10.136 1.00 97.50 86 LEU A C 1
ATOM 680 O O . LEU A 1 86 ? -5.443 -5.221 -10.816 1.00 97.50 86 LEU A O 1
ATOM 684 N N . SER A 1 87 ? -4.674 -7.263 -10.281 1.00 96.56 87 SER A N 1
ATOM 685 C CA . SER A 1 87 ? -5.521 -7.973 -11.247 1.00 96.56 87 SER A CA 1
ATOM 686 C C . SER A 1 87 ? -6.995 -7.534 -11.137 1.00 96.56 87 SER A C 1
ATOM 688 O O . SER A 1 87 ? -7.530 -7.520 -10.022 1.00 96.56 87 SER A O 1
ATOM 690 N N . PRO A 1 88 ? -7.680 -7.221 -12.256 1.00 94.75 88 PRO A N 1
ATOM 691 C CA . PRO A 1 88 ? -9.103 -6.864 -12.254 1.00 94.75 88 PRO A CA 1
ATOM 692 C C . PRO A 1 88 ? -10.008 -7.945 -11.646 1.00 94.75 88 PRO A C 1
ATOM 694 O O . PRO A 1 88 ? -11.036 -7.634 -11.051 1.00 94.75 88 PRO A O 1
ATOM 697 N N . GLU A 1 89 ? -9.591 -9.212 -11.727 1.00 96.44 89 GLU A N 1
ATOM 698 C CA . GLU A 1 89 ? -10.312 -10.364 -11.166 1.00 96.44 89 GLU A CA 1
ATOM 699 C C . GLU A 1 89 ? -10.130 -10.513 -9.646 1.00 96.44 89 GLU A C 1
ATOM 701 O O . GLU A 1 89 ? -10.741 -11.382 -9.011 1.00 96.44 89 GLU A O 1
ATOM 706 N N . SER A 1 90 ? -9.280 -9.685 -9.030 1.00 97.12 90 SER A N 1
ATOM 707 C CA . SER A 1 90 ? -9.062 -9.746 -7.591 1.00 97.12 90 SER A CA 1
ATOM 708 C C . SER A 1 90 ? -10.336 -9.388 -6.831 1.00 97.12 90 SER A C 1
ATOM 710 O O . SER A 1 90 ? -10.953 -8.336 -7.010 1.00 97.12 90 SER A O 1
ATOM 712 N N . LYS A 1 91 ? -10.705 -10.252 -5.882 1.00 95.62 91 LYS A N 1
ATOM 713 C CA . LYS A 1 91 ? -11.855 -10.019 -4.997 1.00 95.62 91 LYS A CA 1
ATOM 714 C C . LYS A 1 91 ? -11.628 -8.836 -4.052 1.00 95.62 91 LYS A C 1
ATOM 716 O O . LYS A 1 91 ? -12.601 -8.325 -3.502 1.00 95.62 91 LYS A O 1
ATOM 721 N N . ILE A 1 92 ? -10.377 -8.402 -3.867 1.00 96.75 92 ILE A N 1
ATOM 722 C CA . ILE A 1 92 ? -10.003 -7.300 -2.971 1.00 96.75 92 ILE A CA 1
ATOM 723 C C . ILE A 1 92 ? -10.700 -5.998 -3.371 1.00 96.75 92 ILE A C 1
ATOM 725 O O . ILE A 1 92 ? -11.185 -5.295 -2.488 1.00 96.75 92 ILE A O 1
ATOM 729 N N . HIS A 1 93 ? -10.853 -5.729 -4.671 1.00 95.00 93 HIS A N 1
ATOM 730 C CA . HIS A 1 93 ? -11.532 -4.527 -5.178 1.00 95.00 93 HIS A CA 1
ATOM 731 C C . HIS A 1 93 ? -12.918 -4.322 -4.554 1.00 95.00 93 HIS A C 1
ATOM 733 O O . HIS A 1 93 ? -13.266 -3.215 -4.153 1.00 95.00 93 HIS A O 1
ATOM 739 N N . LYS A 1 94 ? -13.686 -5.407 -4.378 1.00 93.12 94 LYS A N 1
ATOM 740 C CA . LYS A 1 94 ? -15.031 -5.364 -3.777 1.00 93.12 94 LYS A CA 1
ATOM 741 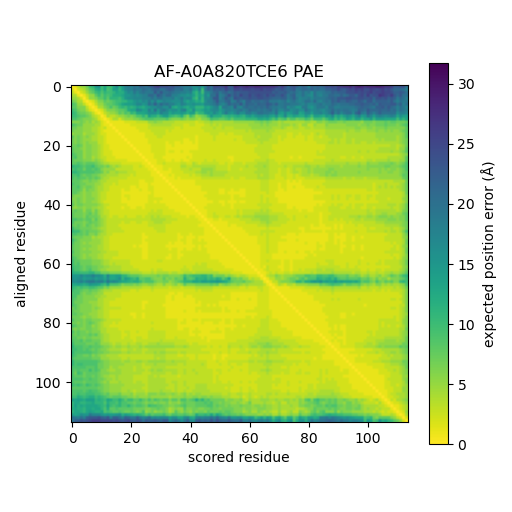C C . LYS A 1 94 ? -15.004 -4.992 -2.294 1.00 93.12 94 LYS A C 1
ATOM 743 O O . LYS A 1 94 ? -15.938 -4.367 -1.802 1.00 93.12 94 LYS A O 1
ATOM 748 N N . PHE A 1 95 ? -13.951 -5.382 -1.580 1.00 94.25 95 PHE A N 1
ATOM 749 C CA . PHE A 1 95 ? -13.791 -5.078 -0.158 1.00 94.25 95 PHE A CA 1
ATOM 750 C C . PHE A 1 95 ? -13.229 -3.677 0.079 1.00 94.25 95 PHE A C 1
ATOM 752 O O . PHE A 1 95 ? -13.560 -3.066 1.094 1.00 94.25 95 PHE A O 1
ATOM 759 N N . MET A 1 96 ? -12.438 -3.143 -0.858 1.00 94.19 96 MET A N 1
ATOM 760 C CA . MET A 1 96 ? -11.857 -1.805 -0.723 1.00 94.19 96 MET A CA 1
ATOM 761 C C . MET A 1 96 ? -12.910 -0.713 -0.569 1.00 94.19 96 MET A C 1
ATOM 763 O O . MET A 1 96 ? -12.683 0.211 0.201 1.00 94.19 96 MET A O 1
ATOM 767 N N . PHE A 1 97 ? -14.079 -0.859 -1.203 1.00 91.81 97 PHE A N 1
ATOM 768 C CA . PHE A 1 97 ? -15.207 0.052 -0.996 1.00 91.81 97 PHE A CA 1
ATOM 769 C C . PHE A 1 97 ? -15.539 0.225 0.494 1.00 91.81 97 PHE A C 1
ATOM 771 O O . PHE A 1 97 ? -15.588 1.344 0.997 1.00 91.81 97 PHE A O 1
ATOM 778 N N . TRP A 1 98 ? -15.702 -0.882 1.221 1.00 93.88 98 TRP A N 1
ATOM 779 C CA . TRP A 1 98 ? -16.046 -0.843 2.642 1.00 93.88 98 TRP A CA 1
ATOM 780 C C . TRP A 1 98 ? -14.911 -0.292 3.498 1.00 93.88 98 TRP A C 1
ATOM 782 O O . TRP A 1 98 ? -15.166 0.473 4.422 1.00 93.88 98 TRP A O 1
ATOM 792 N N . ILE A 1 99 ? -13.665 -0.619 3.153 1.00 92.88 99 ILE A N 1
ATOM 793 C CA . ILE A 1 99 ? -12.484 -0.100 3.851 1.00 92.88 99 ILE A CA 1
ATOM 794 C C . ILE A 1 99 ? -12.410 1.425 3.706 1.00 92.88 99 ILE A C 1
ATOM 796 O O . ILE A 1 99 ? -12.212 2.122 4.699 1.00 92.88 99 ILE A O 1
ATOM 800 N N . SER A 1 100 ? -12.639 1.957 2.503 1.00 91.06 100 SER A N 1
ATOM 801 C CA . SER A 1 100 ? -12.690 3.402 2.268 1.00 91.06 100 SER A CA 1
ATOM 802 C C . SER A 1 100 ? -13.791 4.081 3.086 1.00 91.06 100 SER A C 1
ATOM 804 O O . SER A 1 100 ? -13.537 5.120 3.690 1.00 91.06 100 SER A O 1
ATOM 806 N N . ILE A 1 101 ? -14.987 3.486 3.172 1.00 92.00 101 ILE A N 1
ATOM 807 C CA . ILE A 1 101 ? -16.073 4.014 4.015 1.00 92.00 101 ILE A CA 1
ATOM 808 C C . ILE A 1 101 ? -15.669 4.032 5.495 1.00 92.00 101 ILE A C 1
ATOM 810 O O . ILE A 1 101 ? -15.880 5.039 6.167 1.00 92.00 101 ILE A O 1
ATOM 814 N N . SER A 1 102 ? -15.051 2.963 6.000 1.00 90.75 102 SER A N 1
ATOM 815 C CA . SER A 1 102 ? -14.586 2.903 7.391 1.00 90.75 102 SER A CA 1
ATOM 816 C C . SER A 1 102 ? -13.514 3.950 7.703 1.00 90.75 102 SER A C 1
ATOM 818 O O . SER A 1 102 ? -13.537 4.531 8.783 1.00 90.75 102 SER A O 1
ATOM 820 N N . ILE A 1 103 ? -12.612 4.244 6.762 1.00 90.31 103 ILE A N 1
ATOM 821 C CA . ILE A 1 103 ? -11.610 5.310 6.919 1.00 90.31 103 ILE A CA 1
ATOM 822 C C . ILE A 1 103 ? -12.278 6.692 6.956 1.00 90.31 103 ILE A C 1
ATOM 824 O O . ILE A 1 103 ? -11.933 7.511 7.805 1.00 90.31 103 ILE A O 1
ATOM 828 N N . LEU A 1 104 ? -13.269 6.951 6.093 1.00 89.88 104 LEU A N 1
ATOM 829 C CA . LEU A 1 104 ? -14.022 8.216 6.095 1.00 89.88 104 LEU A CA 1
ATOM 830 C C . LEU A 1 104 ? -14.742 8.471 7.431 1.00 89.88 104 LEU A C 1
ATOM 832 O O . LEU A 1 104 ? -14.879 9.616 7.857 1.00 89.88 104 LEU A O 1
ATOM 836 N N .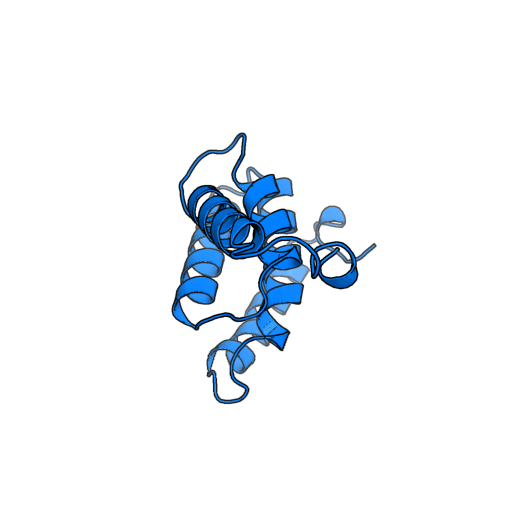 GLN A 1 105 ? -15.171 7.412 8.119 1.00 89.44 105 GLN A N 1
ATOM 837 C CA . GLN A 1 105 ? -15.820 7.506 9.431 1.00 89.44 105 GLN A CA 1
ATOM 838 C C . GLN A 1 105 ? -14.862 7.892 10.571 1.00 89.44 105 GLN A C 1
ATOM 840 O O . GLN A 1 105 ? -15.326 8.222 11.660 1.00 89.44 105 GLN A O 1
ATOM 845 N N . LEU A 1 106 ? -13.543 7.895 10.346 1.00 88.31 106 LEU A N 1
ATOM 846 C CA . LEU A 1 106 ? -12.561 8.328 11.350 1.00 88.31 106 LEU A CA 1
ATOM 847 C C . LEU A 1 106 ? -12.538 9.852 11.542 1.00 88.31 106 LEU A C 1
ATOM 849 O O . LEU A 1 106 ? -11.946 10.331 12.507 1.00 88.31 106 LEU A O 1
ATOM 853 N N . HIS A 1 107 ? -13.153 10.614 10.629 1.00 86.06 107 HIS A N 1
ATOM 854 C CA . HIS A 1 107 ? -13.222 12.079 10.670 1.00 86.06 107 HIS A CA 1
ATOM 855 C C . HIS A 1 107 ? -11.856 12.789 10.783 1.00 86.06 107 HIS A C 1
ATOM 857 O O . HIS A 1 107 ? -11.781 13.929 11.239 1.00 86.06 107 HIS A O 1
ATOM 863 N N . GLN A 1 108 ? -10.776 12.142 10.335 1.00 86.19 108 GLN A N 1
ATOM 864 C CA . GLN A 1 108 ? -9.431 12.716 10.300 1.00 86.19 108 GLN A CA 1
ATOM 865 C C . GLN A 1 108 ? -9.196 13.412 8.963 1.00 86.19 108 GLN A C 1
ATOM 867 O O . GLN A 1 108 ? -9.040 12.759 7.935 1.00 86.19 108 GLN A O 1
ATOM 872 N N . THR A 1 109 ? -9.137 14.743 8.975 1.00 84.62 109 THR A N 1
ATOM 873 C CA . THR A 1 109 ? -8.945 15.545 7.756 1.00 84.62 109 THR A CA 1
ATOM 874 C C . THR A 1 109 ? -7.614 15.275 7.061 1.00 84.62 109 THR A C 1
ATOM 876 O O . THR A 1 109 ? -7.544 15.394 5.844 1.00 84.62 109 THR A O 1
ATOM 879 N N . GLN A 1 110 ? -6.586 14.867 7.811 1.00 83.50 110 GLN A N 1
ATOM 880 C CA . GLN A 1 110 ? -5.272 14.496 7.275 1.00 83.50 110 GLN A CA 1
ATOM 881 C C . GLN A 1 110 ? -5.318 13.262 6.364 1.00 83.50 110 GLN A C 1
ATOM 883 O O . GLN A 1 110 ? -4.451 13.117 5.518 1.00 83.50 110 GLN A O 1
ATOM 888 N N . LEU A 1 111 ? -6.329 12.396 6.509 1.00 81.69 111 LEU A N 1
ATOM 889 C CA . LEU A 1 111 ? -6.482 11.185 5.694 1.00 81.69 111 LEU A CA 1
ATOM 890 C C . LEU A 1 111 ? -7.249 11.436 4.388 1.00 81.69 111 LEU A C 1
ATOM 892 O O . LEU A 1 111 ? -7.474 10.507 3.607 1.00 81.69 111 LEU A O 1
ATOM 896 N N . TYR A 1 112 ? -7.726 12.662 4.168 1.00 79.81 112 TYR A N 1
ATOM 897 C CA . TYR A 1 112 ? -8.447 13.028 2.956 1.00 79.81 112 TYR A CA 1
ATOM 898 C C . TYR A 1 112 ? -7.473 13.580 1.921 1.00 79.81 112 TYR A C 1
ATOM 900 O O . TYR A 1 112 ? -6.537 14.303 2.254 1.00 79.81 112 TYR A O 1
ATOM 908 N N . ALA A 1 113 ? -7.712 13.243 0.652 1.00 65.12 113 ALA A N 1
ATOM 909 C CA . ALA A 1 113 ? -6.907 13.749 -0.450 1.00 65.12 113 ALA A CA 1
ATOM 910 C C . ALA A 1 113 ? -6.877 15.287 -0.414 1.00 65.12 113 ALA A C 1
ATOM 912 O O . ALA A 1 113 ? -7.934 15.923 -0.406 1.00 65.12 113 ALA A O 1
ATOM 913 N N . SER A 1 114 ? -5.667 15.850 -0.357 1.00 52.53 114 SER A N 1
ATOM 914 C CA . SER A 1 114 ? -5.413 17.286 -0.532 1.00 52.53 114 SER A CA 1
ATOM 915 C C . SER A 1 114 ? -5.326 17.657 -2.007 1.00 52.53 114 SER A C 1
ATOM 917 O O . SER A 1 114 ? -4.819 16.821 -2.792 1.00 52.53 114 SER A O 1
#

Organism: NCBI:txid433720

Mean predicted aligned error: 5.01 Å

pLDDT: mean 90.15, std 10.18, range [52.25, 97.75]

Sequence (114 aa):
MEACMNDIPDCEWLAQWQELAKRFAFQFNPALQPRAIIVYGCISKTTSDGEIKVLLRILVKALESFSDIDLIDAIIMCLTRLLPLLSPESKIHKFMFWISISILQLHQTQLYAS

Solvent-accessible surface area (backbone atoms only — not comparable to full-atom values): 6666 Å² total; per-residue (Å²): 115,76,87,78,46,81,88,46,85,89,73,53,63,65,62,53,48,48,53,50,23,45,50,41,38,75,40,95,40,90,93,50,16,37,62,20,27,37,50,31,28,72,69,54,83,68,54,52,75,66,58,54,53,52,53,51,53,52,44,50,53,38,60,74,65,67,76,43,68,65,47,46,38,22,48,52,59,14,46,68,50,37,56,81,45,35,62,89,84,46,69,60,67,73,50,47,59,57,52,53,52,57,57,62,72,65,73,54,73,84,71,48,91,128

Secondary structure (DSSP, 8-state):
-GGG-TTSTT--HHHHHHHHHHHHHHS--TTTHHHHHHHHHHH-S---HHHHHHHHHHHHHHHHHT--HHHHHHHHHHHHHHGGGS-TT-THHHHHHHHHHHHHTT--GGGS--

Radius of gyration: 15.3 Å; Cα contacts (8 Å, |Δi|>4): 87; chains: 1; bounding box: 40×28×40 Å